Protein AF-A0AA86JIB2-F1 (afdb_monomer)

Organism: NCBI:txid137838

Secondary structure (DSSP, 8-state):
----PPPSSHHHHHHHHHHHHHHHHHT---GGGTT--HHHHHHHHTT-

Mean predicted aligned error: 4.97 Å

InterPro domains:
  IPR001584 Integrase, catalytic core [PF13333] (6-43)
  IPR012337 Ribonuclease H-like superfamily [SSF53098] (5-46)

Sequence (48 aa):
MHLYRIFKSLDELKKELRSYVLWYNNKRIHSSLNYMTPVEYRLANMTE

Radius of gyration: 14.77 Å; Cα contacts (8 Å, |Δi|>4): 27; chains: 1; bounding box: 25×18×44 Å

Solvent-accessible surface area (backbone atoms only — not comparable to full-atom values): 2950 Å² total; per-residue (Å²): 134,80,91,70,84,84,65,94,42,73,67,56,44,52,52,53,50,51,52,50,54,50,41,48,38,71,62,42,58,34,74,95,50,80,59,30,23,56,50,56,46,50,60,66,59,68,77,110

pLDDT: mean 91.44, std 12.77, range [45.91, 98.25]

Foldseek 3Di:
DCPDDDDPDPVSVVVVVVVVVCCQQQPDFDVVLVRDRNVVSVVVVVVD

Structure (mmCIF, N/CA/C/O backbone):
data_AF-A0AA86JIB2-F1
#
_entry.id   AF-A0AA86JIB2-F1
#
loop_
_atom_site.group_PDB
_atom_site.id
_atom_site.type_symbol
_atom_site.label_atom_id
_atom_site.label_alt_id
_atom_site.label_comp_id
_atom_site.label_asym_id
_atom_site.label_entity_id
_atom_site.label_seq_id
_atom_site.pdbx_PDB_ins_code
_atom_site.Cartn_x
_atom_site.Cartn_y
_atom_site.Cartn_z
_atom_site.occupancy
_atom_site.B_iso_or_equiv
_atom_site.auth_seq_id
_atom_site.auth_comp_id
_atom_site.auth_asym_id
_atom_site.auth_atom_id
_atom_site.pdbx_PDB_model_num
ATOM 1 N N . MET A 1 1 ? 6.435 -8.974 20.090 1.00 45.91 1 MET A N 1
ATOM 2 C CA . MET A 1 1 ? 5.942 -8.947 18.695 1.00 45.91 1 MET A CA 1
ATOM 3 C C . MET A 1 1 ? 4.421 -8.844 18.729 1.00 45.91 1 MET A C 1
ATOM 5 O O . MET A 1 1 ? 3.764 -9.822 19.051 1.00 45.91 1 MET A O 1
ATOM 9 N N . HIS A 1 2 ? 3.853 -7.650 18.545 1.00 52.94 2 HIS A N 1
ATOM 10 C CA . HIS A 1 2 ? 2.397 -7.451 18.545 1.00 52.94 2 HIS A CA 1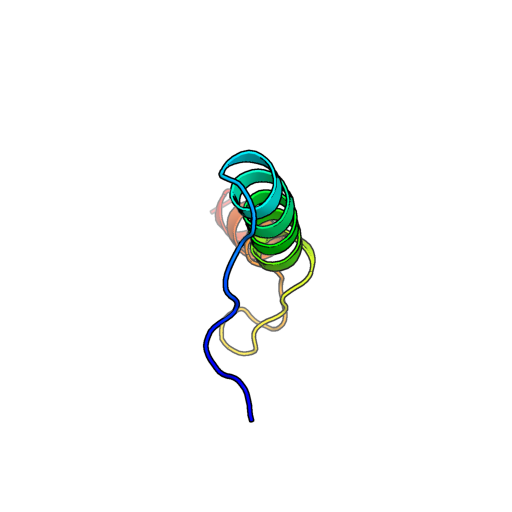
ATOM 11 C C . HIS A 1 2 ? 1.895 -7.519 17.099 1.00 52.94 2 HIS A C 1
ATOM 13 O O . HIS A 1 2 ? 1.919 -6.522 16.387 1.00 52.94 2 HIS A O 1
ATOM 19 N N . LEU A 1 3 ? 1.497 -8.714 16.653 1.00 71.56 3 LEU A N 1
ATOM 20 C CA . LEU A 1 3 ? 0.975 -8.953 15.297 1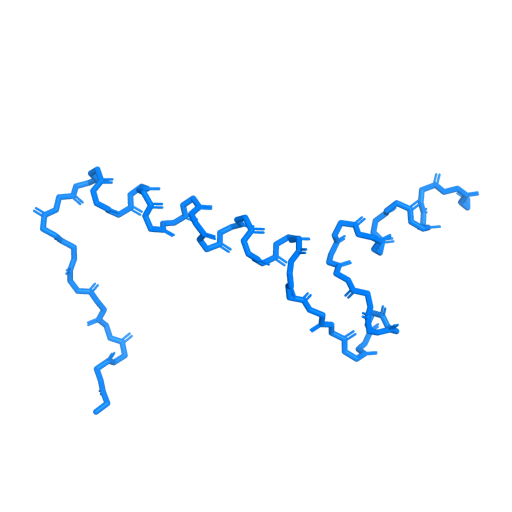.00 71.56 3 LEU A CA 1
ATOM 21 C C . LEU A 1 3 ? -0.446 -8.401 15.084 1.00 71.56 3 LEU A C 1
ATOM 23 O O . LEU A 1 3 ? -0.952 -8.432 13.969 1.00 71.56 3 LEU A O 1
ATOM 27 N N . TYR A 1 4 ? -1.081 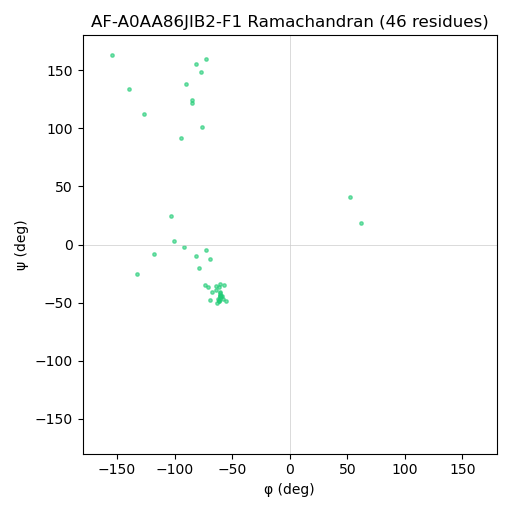-7.876 16.134 1.00 75.31 4 TYR A N 1
ATOM 28 C CA . TYR A 1 4 ? -2.447 -7.370 16.088 1.00 75.31 4 TYR A CA 1
ATOM 29 C C . TYR A 1 4 ? -2.477 -5.940 16.614 1.00 75.31 4 TYR A C 1
ATOM 31 O O . TYR A 1 4 ? -2.239 -5.690 17.796 1.00 75.31 4 TYR A O 1
ATOM 39 N N . ARG A 1 5 ? -2.754 -4.993 15.716 1.00 84.81 5 ARG A N 1
ATOM 40 C CA . ARG A 1 5 ? -3.042 -3.608 16.087 1.00 84.81 5 ARG A CA 1
ATOM 41 C C . ARG A 1 5 ? -4.524 -3.503 16.421 1.00 84.81 5 ARG A C 1
ATOM 43 O O . ARG A 1 5 ? -5.369 -3.792 15.580 1.00 84.81 5 ARG A O 1
ATOM 50 N N . ILE A 1 6 ? -4.825 -3.075 17.641 1.00 90.44 6 ILE A N 1
ATOM 51 C CA . ILE A 1 6 ? -6.180 -2.698 18.040 1.00 90.44 6 ILE A CA 1
ATOM 52 C C . ILE A 1 6 ? -6.379 -1.237 17.634 1.00 90.44 6 ILE A C 1
ATOM 54 O O . ILE A 1 6 ? -5.591 -0.375 18.024 1.00 90.44 6 ILE A O 1
ATOM 58 N N . PHE A 1 7 ? -7.413 -0.965 16.843 1.00 94.19 7 PHE A N 1
ATOM 59 C CA . PHE A 1 7 ? -7.791 0.393 16.455 1.00 94.19 7 PHE A CA 1
ATOM 60 C C . PHE A 1 7 ? -8.775 0.962 17.470 1.00 94.19 7 PHE A C 1
ATOM 62 O O . PHE A 1 7 ? -9.695 0.268 17.905 1.00 94.19 7 PHE A O 1
ATOM 69 N N . LYS A 1 8 ? -8.599 2.233 17.834 1.00 93.56 8 LYS A N 1
ATOM 70 C CA . LYS A 1 8 ? -9.464 2.914 18.808 1.00 93.56 8 LYS A CA 1
ATOM 71 C C . LYS A 1 8 ? -10.785 3.369 18.191 1.00 93.56 8 LYS A C 1
ATOM 73 O O . LYS A 1 8 ? -11.742 3.625 18.914 1.00 93.56 8 LYS A O 1
ATOM 78 N N . SER A 1 9 ? -10.837 3.489 16.865 1.00 97.12 9 SER A N 1
ATOM 79 C CA . SER A 1 9 ? -12.040 3.858 16.124 1.00 97.12 9 SER A CA 1
ATOM 80 C C . SER A 1 9 ? -12.014 3.330 14.691 1.00 97.12 9 SER A C 1
ATOM 82 O O . SER A 1 9 ? -10.962 2.994 14.138 1.00 97.12 9 SER A O 1
ATOM 84 N N . LEU A 1 10 ? -13.191 3.313 14.062 1.00 97.12 10 LEU A N 1
ATOM 85 C CA . LEU A 1 10 ? -13.325 2.997 12.641 1.00 97.12 10 LEU A CA 1
ATOM 86 C C . LEU A 1 10 ? -12.549 3.987 11.756 1.00 97.12 10 LEU A C 1
ATOM 88 O O . LEU A 1 10 ? -12.012 3.600 10.719 1.00 97.12 10 LEU A O 1
ATOM 92 N N . ASP A 1 11 ? -12.462 5.254 12.157 1.00 98.00 11 ASP A N 1
ATOM 93 C CA . ASP A 1 11 ? -11.748 6.278 11.391 1.00 98.00 11 ASP A CA 1
ATOM 94 C C . ASP A 1 11 ? -10.232 6.087 11.436 1.00 98.00 11 ASP A C 1
ATOM 96 O O . ASP A 1 11 ? -9.564 6.270 10.413 1.00 98.00 11 ASP A O 1
ATOM 100 N N . GLU A 1 12 ? -9.688 5.652 12.579 1.00 96.50 12 GLU A N 1
ATOM 101 C CA . GLU A 1 12 ? -8.279 5.265 12.685 1.00 96.50 12 GLU A CA 1
ATOM 102 C C . GLU A 1 12 ? -7.978 4.088 11.749 1.00 96.50 12 GLU A C 1
ATOM 104 O O . GLU A 1 12 ? -7.058 4.171 10.934 1.00 96.50 12 GLU A O 1
ATOM 109 N N . LEU A 1 13 ? -8.805 3.037 11.790 1.00 95.94 13 LEU A N 1
ATOM 110 C CA . LEU A 1 13 ? -8.676 1.887 10.892 1.00 95.94 13 LEU A CA 1
ATOM 111 C C . LEU A 1 13 ? -8.701 2.319 9.420 1.00 95.94 13 LEU A C 1
ATOM 113 O O . LEU A 1 13 ? -7.822 1.938 8.648 1.00 95.94 13 LEU A O 1
ATOM 117 N N . LYS A 1 14 ? -9.675 3.146 9.021 1.00 97.38 14 LYS A N 1
ATOM 118 C CA . LYS A 1 14 ? -9.786 3.641 7.639 1.00 97.38 14 LYS A CA 1
ATOM 119 C C . LYS A 1 14 ? -8.554 4.440 7.219 1.00 97.38 14 LYS A C 1
ATOM 121 O O . LYS A 1 14 ? -8.108 4.312 6.080 1.00 97.38 14 LYS A O 1
ATOM 126 N N . LYS A 1 15 ? -8.011 5.282 8.103 1.00 96.88 15 LYS A N 1
ATOM 127 C CA . LYS A 1 15 ? -6.807 6.076 7.818 1.00 96.88 15 LYS A CA 1
ATOM 128 C C . LYS A 1 15 ? -5.603 5.172 7.564 1.00 96.88 15 LYS A C 1
ATOM 130 O O . LYS A 1 15 ? -4.941 5.325 6.543 1.00 96.88 15 LYS A O 1
ATOM 135 N N . GLU A 1 16 ? -5.361 4.223 8.455 1.00 95.88 16 GLU A N 1
ATOM 136 C CA . GLU A 1 16 ? -4.222 3.306 8.371 1.00 95.88 16 GLU A CA 1
ATOM 137 C C . GLU A 1 16 ? -4.345 2.355 7.177 1.00 95.88 16 GLU A C 1
ATOM 139 O O . GLU A 1 16 ? -3.379 2.156 6.442 1.00 95.88 16 GLU A O 1
ATOM 144 N N . LEU A 1 17 ? -5.552 1.845 6.910 1.00 96.25 17 LEU A N 1
ATOM 145 C CA . LEU A 1 17 ? -5.826 1.018 5.737 1.00 96.25 17 LEU A CA 1
ATOM 146 C C . LEU A 1 17 ? -5.553 1.778 4.435 1.00 96.25 17 LEU A C 1
ATOM 148 O O . LEU A 1 17 ? -4.918 1.235 3.533 1.00 96.25 17 LEU A O 1
ATOM 152 N N . ARG A 1 18 ? -5.984 3.043 4.332 1.00 97.75 18 ARG A N 1
ATOM 153 C CA . ARG A 1 18 ? -5.687 3.878 3.156 1.00 97.75 18 ARG A CA 1
ATOM 154 C C . ARG A 1 18 ? -4.184 4.059 2.961 1.00 97.75 18 ARG A C 1
ATOM 156 O O . ARG A 1 18 ? -3.705 3.901 1.840 1.00 97.75 18 ARG A O 1
ATOM 163 N N . SER A 1 19 ? -3.443 4.333 4.033 1.00 97.19 19 SER A N 1
ATOM 164 C CA . SER A 1 19 ? -1.980 4.436 3.980 1.00 97.19 19 SER A CA 1
ATOM 165 C C . SER A 1 19 ? -1.333 3.1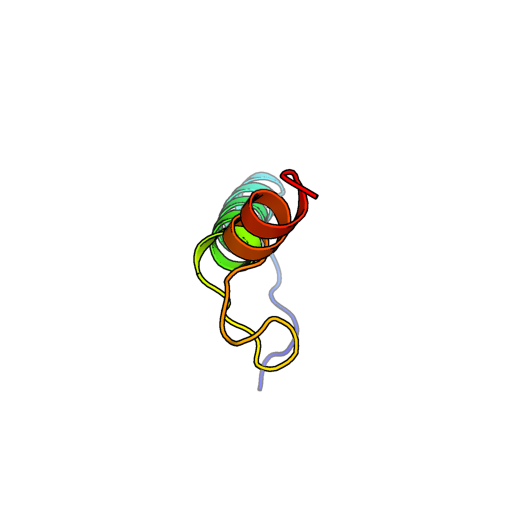27 3.523 1.00 97.19 19 SER A C 1
ATOM 167 O O . SER A 1 19 ? -0.453 3.146 2.662 1.00 97.19 19 SER A O 1
ATOM 169 N N . TYR A 1 20 ? -1.801 1.988 4.042 1.00 96.81 20 TYR A N 1
ATOM 170 C CA . TYR A 1 20 ? -1.314 0.670 3.640 1.00 96.81 20 TYR A CA 1
ATOM 171 C C . TYR A 1 20 ? -1.572 0.392 2.156 1.00 96.81 20 TYR A C 1
ATOM 173 O O . TYR A 1 20 ? -0.650 0.007 1.440 1.00 96.81 20 TYR A O 1
ATOM 181 N N . VAL A 1 21 ? -2.792 0.635 1.671 1.00 98.00 21 VAL A N 1
ATOM 182 C CA . VAL A 1 21 ? -3.153 0.445 0.256 1.00 98.00 21 VAL A CA 1
ATOM 183 C C . VAL A 1 21 ? -2.310 1.344 -0.652 1.00 98.00 21 VAL A C 1
ATOM 185 O O . VAL A 1 21 ? -1.833 0.890 -1.694 1.00 98.00 21 VAL A O 1
ATOM 188 N N . LEU A 1 22 ? -2.083 2.601 -0.256 1.00 98.25 22 LEU A N 1
ATOM 189 C CA . LEU A 1 22 ? -1.244 3.532 -1.011 1.00 98.25 22 LEU A CA 1
ATOM 190 C C . LEU A 1 22 ? 0.199 3.022 -1.116 1.00 98.25 22 LEU A C 1
ATOM 192 O O . LEU A 1 22 ? 0.752 2.985 -2.218 1.00 98.25 22 LEU A O 1
ATOM 196 N N . TRP A 1 23 ? 0.787 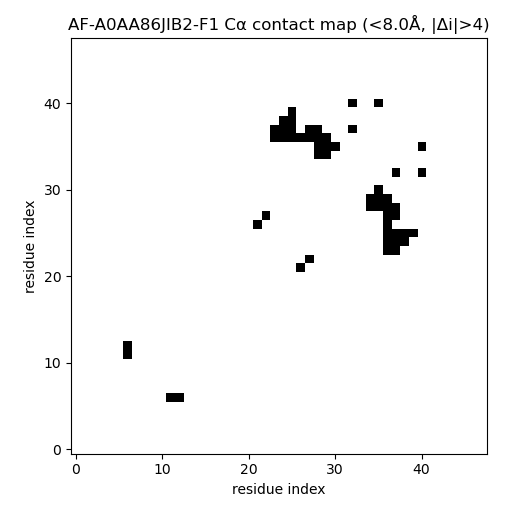2.604 0.009 1.00 98.25 23 TRP A N 1
ATOM 197 C CA . TRP A 1 23 ? 2.137 2.043 0.052 1.00 98.25 23 TRP A CA 1
ATOM 198 C C . TRP A 1 23 ? 2.241 0.749 -0.760 1.00 98.25 23 TRP A C 1
ATOM 200 O O . TRP A 1 23 ? 3.150 0.611 -1.578 1.00 98.25 23 TRP A O 1
ATOM 210 N N . TYR A 1 24 ? 1.289 -0.172 -0.595 1.00 97.69 24 TYR A N 1
ATOM 211 C CA . TYR A 1 24 ? 1.277 -1.441 -1.316 1.00 97.69 24 TYR A CA 1
ATOM 212 C C . TYR A 1 24 ? 1.272 -1.207 -2.826 1.00 97.69 24 TYR A C 1
ATOM 214 O O . TYR A 1 24 ? 2.077 -1.789 -3.541 1.00 97.69 24 TYR A O 1
ATOM 222 N N . ASN A 1 25 ? 0.409 -0.313 -3.310 1.00 98.06 25 ASN A N 1
ATOM 223 C CA . ASN A 1 25 ? 0.265 -0.074 -4.741 1.00 98.06 25 ASN A CA 1
ATOM 224 C C . ASN A 1 25 ? 1.434 0.707 -5.361 1.00 98.06 25 ASN A C 1
ATOM 226 O O . ASN A 1 25 ? 1.765 0.445 -6.513 1.00 98.06 25 ASN A O 1
ATOM 230 N N . ASN A 1 26 ? 2.040 1.650 -4.629 1.00 98.00 26 ASN A N 1
ATOM 231 C CA . ASN A 1 26 ? 2.960 2.641 -5.215 1.00 98.00 26 ASN A CA 1
ATOM 232 C C . ASN A 1 26 ? 4.396 2.584 -4.684 1.00 98.00 26 ASN A C 1
ATOM 234 O O . ASN A 1 26 ? 5.241 3.340 -5.157 1.00 98.00 26 ASN A O 1
ATOM 238 N N . LYS A 1 27 ? 4.675 1.793 -3.645 1.00 97.62 27 LYS A N 1
ATOM 239 C CA . LYS A 1 27 ? 5.994 1.759 -2.984 1.00 97.62 27 LYS A CA 1
ATOM 240 C C . LYS A 1 27 ? 6.527 0.348 -2.761 1.00 97.62 27 LYS A C 1
ATOM 242 O O . LYS A 1 27 ? 7.738 0.176 -2.667 1.00 97.62 27 LYS A O 1
ATOM 247 N N . ARG A 1 28 ? 5.661 -0.665 -2.673 1.00 97.00 28 ARG A N 1
ATOM 248 C CA . ARG A 1 28 ? 6.082 -2.058 -2.486 1.00 97.00 28 ARG A CA 1
ATOM 249 C C . ARG A 1 28 ? 6.622 -2.638 -3.793 1.00 97.00 28 ARG A C 1
ATOM 251 O O . ARG A 1 28 ? 5.848 -3.080 -4.630 1.00 97.00 28 ARG A O 1
ATOM 258 N N . ILE A 1 29 ? 7.938 -2.700 -3.931 1.00 96.75 29 ILE A N 1
ATOM 259 C CA . ILE A 1 29 ? 8.597 -3.433 -5.019 1.00 96.75 29 ILE A CA 1
ATOM 260 C C . ILE A 1 29 ? 8.595 -4.943 -4.749 1.00 96.75 29 ILE A C 1
ATOM 262 O O . ILE A 1 29 ? 8.628 -5.375 -3.592 1.00 96.75 29 ILE A O 1
ATOM 266 N N . HIS A 1 30 ? 8.546 -5.758 -5.805 1.00 95.62 30 HIS A N 1
ATOM 267 C CA . HIS A 1 30 ? 8.532 -7.216 -5.676 1.00 95.62 30 HIS A CA 1
ATOM 268 C C . HIS A 1 30 ? 9.397 -7.892 -6.742 1.00 95.62 30 HIS A C 1
ATOM 270 O O . HIS A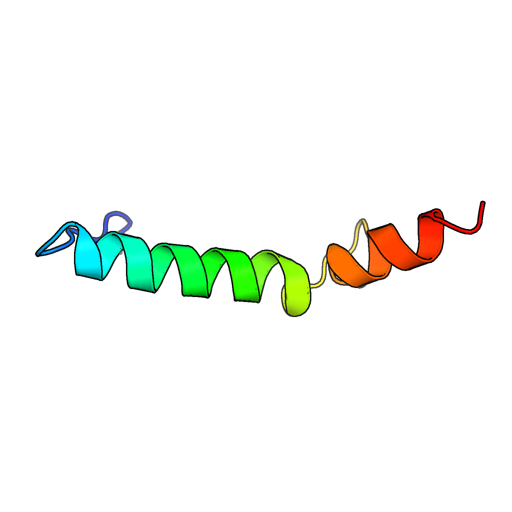 1 30 ? 9.286 -7.575 -7.922 1.00 95.62 30 HIS A O 1
ATOM 276 N N . SER A 1 31 ? 10.231 -8.859 -6.349 1.00 96.62 31 SER A N 1
ATOM 277 C CA . SER A 1 31 ? 11.157 -9.536 -7.272 1.00 96.62 31 SER A CA 1
ATOM 278 C C . SER A 1 31 ? 10.435 -10.279 -8.399 1.00 96.62 31 SER A C 1
ATOM 280 O O . SER A 1 31 ? 10.880 -10.228 -9.539 1.00 96.62 31 SER A O 1
ATOM 282 N N . SER A 1 32 ? 9.271 -10.884 -8.125 1.00 95.81 32 SER A N 1
ATOM 283 C CA . SER A 1 32 ? 8.454 -11.529 -9.170 1.00 95.81 32 SER A CA 1
ATOM 284 C C . SER A 1 32 ? 7.820 -10.542 -10.158 1.00 95.81 32 SER A C 1
ATOM 286 O O . SER A 1 32 ? 7.281 -10.972 -11.168 1.00 95.81 32 SER A O 1
ATOM 288 N N . LEU A 1 33 ? 7.838 -9.242 -9.850 1.00 95.75 33 LEU A N 1
ATOM 289 C CA . LEU A 1 33 ? 7.377 -8.166 -10.731 1.00 95.75 33 LEU A CA 1
ATOM 290 C C . LEU A 1 33 ? 8.567 -7.443 -11.375 1.00 95.75 33 LEU A C 1
ATOM 292 O O . LEU A 1 33 ? 8.463 -6.265 -11.691 1.00 95.75 33 LEU A O 1
ATOM 296 N N . ASN A 1 34 ? 9.724 -8.105 -11.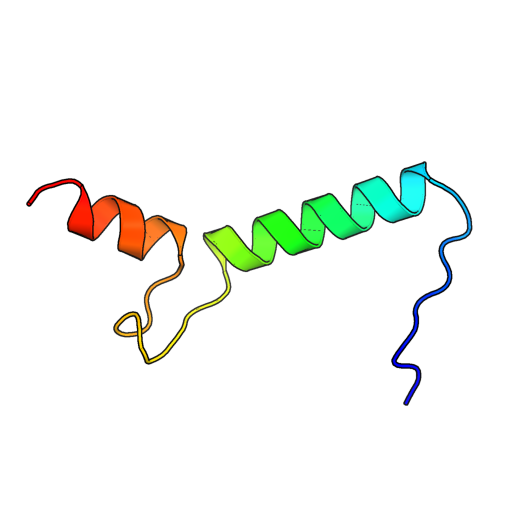493 1.00 95.69 34 ASN A N 1
ATOM 297 C CA . ASN A 1 34 ? 10.968 -7.489 -11.959 1.00 95.69 34 ASN A CA 1
ATOM 298 C C . ASN A 1 34 ? 11.320 -6.204 -11.180 1.00 95.69 34 ASN A C 1
ATOM 300 O O . ASN A 1 34 ? 11.716 -5.193 -11.751 1.00 95.69 34 ASN A O 1
ATOM 304 N N . TYR A 1 35 ? 11.110 -6.237 -9.860 1.00 96.75 35 TYR A N 1
ATOM 305 C CA . TYR A 1 35 ? 11.313 -5.107 -8.947 1.00 96.75 35 TYR A CA 1
ATOM 306 C C . TYR A 1 35 ? 10.435 -3.874 -9.212 1.00 96.75 35 TYR A C 1
ATOM 308 O O . TYR A 1 35 ? 10.702 -2.807 -8.665 1.00 96.75 35 TYR A O 1
ATOM 316 N N . MET A 1 36 ? 9.340 -4.028 -9.956 1.00 97.69 36 MET A N 1
ATOM 317 C CA . MET A 1 36 ? 8.322 -2.992 -10.111 1.00 97.69 36 MET A CA 1
ATOM 318 C C . MET A 1 36 ? 7.358 -2.965 -8.923 1.00 97.69 36 MET A C 1
ATOM 320 O O . MET A 1 36 ? 7.125 -3.972 -8.237 1.00 97.69 36 MET A O 1
ATOM 324 N N . THR A 1 37 ? 6.753 -1.803 -8.703 1.00 98.19 37 THR A N 1
ATOM 325 C CA . THR A 1 37 ? 5.552 -1.671 -7.875 1.00 98.19 37 THR A CA 1
ATOM 326 C C . THR A 1 37 ? 4.325 -2.244 -8.600 1.00 98.19 37 THR A C 1
ATOM 328 O O . THR A 1 37 ? 4.316 -2.347 -9.829 1.00 98.19 37 THR A O 1
ATOM 331 N N . PRO A 1 38 ? 3.241 -2.602 -7.883 1.00 97.44 38 PRO A N 1
ATOM 332 C CA . PRO A 1 38 ? 2.029 -3.116 -8.516 1.00 97.44 38 PRO A CA 1
ATOM 333 C C . PRO A 1 38 ? 1.410 -2.181 -9.560 1.00 97.44 38 PRO A C 1
ATOM 335 O O . PRO A 1 38 ? 0.847 -2.663 -10.540 1.00 97.44 38 PRO A O 1
ATOM 338 N N . VAL A 1 39 ? 1.476 -0.859 -9.357 1.00 97.31 39 VAL A N 1
ATOM 339 C CA . VAL A 1 39 ? 0.979 0.113 -10.346 1.00 97.31 39 VAL A CA 1
ATOM 340 C C . VAL A 1 39 ? 1.865 0.127 -11.588 1.00 97.31 39 VAL A C 1
ATOM 342 O O . VAL A 1 39 ? 1.331 0.034 -12.688 1.00 97.31 39 VAL A O 1
ATOM 345 N N . GLU A 1 40 ? 3.187 0.189 -11.425 1.00 97.50 40 GLU A N 1
ATOM 346 C CA . GLU A 1 40 ? 4.132 0.160 -12.551 1.00 97.50 40 GLU A CA 1
ATOM 347 C C . GLU A 1 40 ? 3.982 -1.119 -13.374 1.00 97.50 40 GLU A C 1
ATOM 349 O O . GLU A 1 40 ? 3.879 -1.047 -14.594 1.00 97.50 40 GLU A O 1
ATOM 354 N N . TYR A 1 41 ? 3.867 -2.274 -12.712 1.00 96.88 41 TYR A N 1
ATOM 355 C CA . TYR A 1 41 ? 3.650 -3.549 -13.391 1.00 96.88 41 TYR A CA 1
ATOM 356 C C . TYR A 1 41 ? 2.353 -3.549 -14.209 1.00 96.88 41 TYR A C 1
ATOM 358 O O . TYR A 1 41 ? 2.350 -3.978 -15.359 1.00 96.88 41 TYR A O 1
ATOM 366 N N . ARG A 1 42 ? 1.243 -3.033 -13.658 1.00 95.81 42 ARG A N 1
ATOM 367 C CA . ARG A 1 42 ? -0.006 -2.916 -14.429 1.00 95.81 42 ARG A CA 1
ATOM 368 C C . ARG A 1 42 ? 0.169 -2.022 -15.651 1.00 95.81 42 ARG A C 1
ATOM 370 O O . ARG A 1 42 ? -0.259 -2.414 -16.723 1.00 95.81 42 ARG A O 1
ATOM 377 N N . LEU A 1 43 ? 0.798 -0.859 -15.494 1.00 96.31 43 LEU A N 1
ATOM 378 C CA . LEU A 1 43 ? 1.000 0.079 -16.600 1.00 96.31 43 LEU A CA 1
ATOM 379 C C . LEU A 1 43 ? 1.896 -0.504 -17.699 1.00 96.31 43 LEU A C 1
ATOM 381 O O . LEU A 1 43 ? 1.594 -0.315 -18.871 1.00 96.31 43 LEU A O 1
ATOM 385 N N . ALA A 1 44 ? 2.945 -1.243 -17.329 1.00 94.69 44 ALA A N 1
ATOM 386 C CA . ALA A 1 44 ? 3.835 -1.905 -18.281 1.00 94.69 44 ALA A CA 1
ATOM 387 C C . ALA A 1 44 ? 3.123 -2.994 -19.105 1.00 94.69 44 ALA A C 1
ATOM 389 O O . ALA A 1 44 ? 3.404 -3.136 -20.288 1.00 94.69 44 ALA A O 1
ATOM 390 N N . ASN A 1 45 ? 2.170 -3.717 -18.507 1.00 90.94 45 ASN A N 1
ATOM 391 C CA . ASN A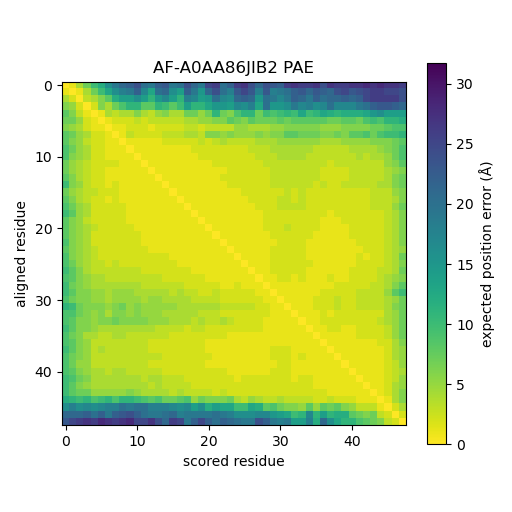 1 45 ? 1.423 -4.785 -19.190 1.00 90.94 45 ASN A CA 1
ATOM 392 C C . ASN A 1 45 ? 0.118 -4.306 -19.850 1.00 90.94 45 ASN A C 1
ATOM 394 O O . ASN A 1 45 ? -0.602 -5.103 -20.438 1.00 90.94 45 ASN A O 1
ATOM 398 N N . MET A 1 46 ? -0.245 -3.027 -19.721 1.00 84.44 46 MET A N 1
ATOM 399 C CA . MET A 1 46 ? -1.429 -2.460 -20.387 1.00 84.44 46 MET A CA 1
ATOM 400 C C . MET A 1 46 ? -1.170 -2.093 -21.854 1.00 84.44 46 MET A C 1
ATOM 402 O O . MET A 1 46 ? -2.110 -1.741 -22.562 1.00 84.44 46 MET A O 1
ATOM 406 N N . THR A 1 47 ? 0.089 -2.123 -22.292 1.00 62.19 47 THR A N 1
ATOM 407 C CA . THR A 1 47 ? 0.512 -1.807 -23.664 1.00 62.19 47 THR A CA 1
ATOM 408 C C . THR A 1 47 ? 0.788 -3.044 -24.523 1.00 62.19 47 THR A C 1
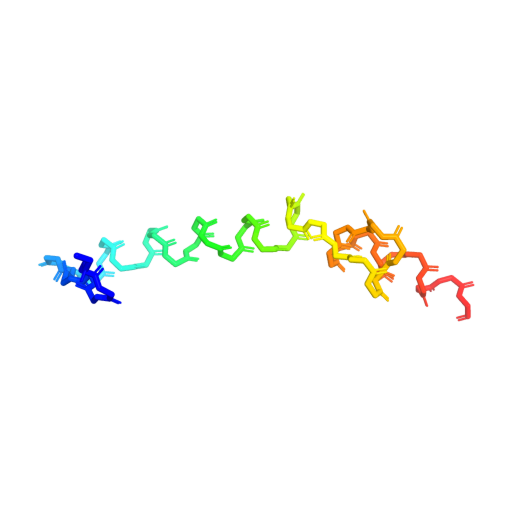ATOM 410 O O . THR A 1 47 ? 1.225 -2.881 -25.661 1.00 62.19 47 THR A O 1
ATOM 413 N N . GLU A 1 48 ? 0.565 -4.247 -23.984 1.00 52.31 48 GLU A N 1
ATOM 414 C CA . GLU A 1 48 ? 0.620 -5.525 -24.715 1.00 52.31 48 GLU A CA 1
ATOM 415 C C . GLU A 1 48 ? -0.740 -5.908 -25.316 1.00 52.31 48 GLU A C 1
ATOM 417 O O . GLU A 1 48 ? -1.783 -5.600 -24.691 1.00 52.31 48 GLU A O 1
#